Protein AF-A0A1A9N222-F1 (afdb_monomer)

Structure (mmCIF, N/CA/C/O backbone):
data_AF-A0A1A9N222-F1
#
_entry.id   AF-A0A1A9N222-F1
#
loop_
_atom_site.group_PDB
_atom_site.id
_atom_site.type_symbol
_atom_site.label_atom_id
_atom_site.label_alt_id
_atom_site.label_comp_id
_atom_site.label_asym_id
_atom_site.label_entity_id
_atom_site.label_seq_id
_atom_site.pdbx_PDB_ins_code
_atom_site.Cartn_x
_atom_site.Cartn_y
_atom_site.Cartn_z
_atom_site.occupancy
_atom_site.B_iso_or_equiv
_atom_site.auth_seq_id
_atom_site.auth_comp_id
_atom_site.auth_asym_id
_atom_site.auth_atom_id
_atom_site.pdbx_PDB_model_num
ATOM 1 N N . MET A 1 1 ? -54.505 -46.244 -48.625 1.00 42.19 1 MET A N 1
ATOM 2 C CA . MET A 1 1 ? -53.064 -46.200 -48.965 1.00 42.19 1 MET A CA 1
ATOM 3 C C . MET A 1 1 ? -52.912 -44.972 -49.849 1.00 42.19 1 MET A C 1
ATOM 5 O O . MET A 1 1 ? -53.443 -44.993 -50.941 1.00 42.19 1 MET A O 1
ATOM 9 N N . VAL A 1 2 ? -52.472 -43.806 -49.392 1.00 34.91 2 VAL A N 1
ATOM 10 C CA . VAL A 1 2 ? -51.188 -43.464 -48.772 1.00 34.91 2 VAL A CA 1
ATOM 11 C C . VAL A 1 2 ? -51.404 -42.213 -47.904 1.00 34.91 2 VAL A C 1
ATOM 13 O O . VAL A 1 2 ? -52.170 -41.327 -48.270 1.00 34.91 2 VAL A O 1
ATOM 16 N N . VAL A 1 3 ? -50.765 -42.182 -46.737 1.00 40.78 3 VAL A N 1
ATOM 17 C CA . VAL A 1 3 ? -50.722 -41.050 -45.801 1.00 40.78 3 VAL A CA 1
ATOM 18 C C . VAL A 1 3 ? -49.673 -40.053 -46.293 1.00 40.78 3 VAL A C 1
ATOM 20 O O . VAL A 1 3 ? -48.530 -40.455 -46.467 1.00 40.78 3 VAL A O 1
ATOM 23 N N . CYS A 1 4 ? -50.015 -38.771 -46.440 1.00 37.28 4 CYS A N 1
ATOM 24 C CA . CYS A 1 4 ? -49.031 -37.685 -46.509 1.00 37.28 4 CYS A CA 1
ATOM 25 C C . CYS A 1 4 ? -49.559 -36.479 -45.727 1.00 37.28 4 CYS A C 1
ATOM 27 O O . CYS A 1 4 ? -50.411 -35.726 -46.189 1.00 37.28 4 CYS A O 1
ATOM 29 N N . ALA A 1 5 ? -49.063 -36.357 -44.499 1.00 49.19 5 ALA A N 1
ATOM 30 C CA . ALA A 1 5 ? -49.287 -35.237 -43.606 1.00 49.19 5 ALA A CA 1
ATOM 31 C C . ALA A 1 5 ? -48.496 -34.005 -44.070 1.00 49.19 5 ALA A C 1
ATOM 33 O O . ALA A 1 5 ? -47.310 -34.116 -44.368 1.00 49.19 5 ALA A O 1
ATOM 34 N N . ALA A 1 6 ? -49.130 -32.833 -44.055 1.00 47.25 6 ALA A N 1
ATOM 35 C CA . ALA A 1 6 ? -48.440 -31.547 -43.986 1.00 47.25 6 ALA A CA 1
ATOM 36 C C . ALA A 1 6 ? -49.391 -30.488 -43.403 1.00 47.25 6 ALA A C 1
ATOM 38 O O . ALA A 1 6 ? -50.159 -29.851 -44.116 1.00 47.25 6 ALA A O 1
ATOM 39 N N . LEU A 1 7 ? -49.355 -30.328 -42.078 1.00 46.44 7 LEU A N 1
ATOM 40 C CA . LEU A 1 7 ? -49.935 -29.182 -41.381 1.00 46.44 7 LEU A CA 1
ATOM 41 C C . LEU A 1 7 ? -48.941 -28.012 -41.477 1.00 46.44 7 LEU A C 1
ATOM 43 O O . LEU A 1 7 ? -47.979 -27.942 -40.719 1.00 46.44 7 LEU A O 1
ATOM 47 N N . LEU A 1 8 ? -49.173 -27.110 -42.429 1.00 48.47 8 LEU A N 1
ATOM 48 C CA . LEU A 1 8 ? -48.672 -25.730 -42.443 1.00 48.47 8 LEU A CA 1
ATOM 49 C C . LEU A 1 8 ? -49.822 -24.874 -41.883 1.00 48.47 8 LEU A C 1
ATOM 51 O O . LEU A 1 8 ? -50.939 -24.998 -42.365 1.00 48.47 8 LEU A O 1
ATOM 55 N N . GLY A 1 9 ? -49.727 -24.019 -40.873 1.00 50.84 9 GLY A N 1
ATOM 56 C CA . GLY A 1 9 ? -48.608 -23.370 -40.216 1.00 50.84 9 GLY A CA 1
ATOM 57 C C . GLY A 1 9 ? -49.086 -21.948 -39.907 1.00 50.84 9 GLY A C 1
ATOM 58 O O . GLY A 1 9 ? -49.185 -21.151 -40.828 1.00 50.84 9 GLY A O 1
ATOM 59 N N . LEU A 1 10 ? -49.435 -21.644 -38.651 1.00 50.31 10 LEU A N 1
ATOM 60 C CA . LEU A 1 10 ? -49.468 -20.273 -38.120 1.00 50.31 10 LEU A CA 1
ATOM 61 C C . LEU A 1 10 ? -49.569 -20.307 -36.585 1.00 50.31 10 LEU A C 1
ATOM 63 O O . LEU A 1 10 ? -50.630 -20.106 -36.002 1.00 50.31 10 LEU A O 1
ATOM 67 N N . ILE A 1 11 ? -48.454 -20.591 -35.911 1.00 55.34 11 ILE A N 1
ATOM 68 C CA . ILE A 1 11 ? -48.319 -20.259 -34.489 1.00 55.34 11 ILE A CA 1
ATOM 69 C C . ILE A 1 11 ? -47.653 -18.890 -34.459 1.00 55.34 11 ILE A C 1
ATOM 71 O O . ILE A 1 11 ? -46.479 -18.748 -34.793 1.00 55.34 11 ILE A O 1
ATOM 75 N N . VAL A 1 12 ? -48.447 -17.869 -34.142 1.00 55.16 12 VAL A N 1
ATOM 76 C CA . VAL A 1 12 ? -47.981 -16.496 -33.952 1.00 55.16 12 VAL A CA 1
ATOM 77 C C . VAL A 1 12 ? -46.921 -16.507 -32.852 1.00 55.16 12 VAL A C 1
ATOM 79 O O . VAL A 1 12 ? -47.189 -16.897 -31.717 1.00 55.16 12 VAL A O 1
ATOM 82 N N . ALA A 1 13 ? -45.700 -16.121 -33.216 1.00 57.22 13 ALA A N 1
ATOM 83 C CA . ALA A 1 13 ? -44.562 -16.021 -32.321 1.00 57.22 13 ALA A CA 1
ATOM 84 C C . ALA A 1 13 ? -44.818 -14.942 -31.256 1.00 57.22 13 ALA A C 1
ATOM 86 O O . ALA A 1 13 ? -44.584 -13.758 -31.481 1.00 57.22 13 ALA A O 1
ATOM 87 N N . ALA A 1 14 ? -45.280 -15.365 -30.083 1.00 56.62 14 ALA A N 1
ATOM 88 C CA . ALA A 1 14 ? -45.296 -14.566 -28.863 1.00 56.62 14 ALA A CA 1
ATOM 89 C C . ALA A 1 14 ? -44.218 -15.080 -27.895 1.00 56.62 14 ALA A C 1
ATOM 91 O O . ALA A 1 14 ? -44.491 -15.402 -26.746 1.00 56.62 14 ALA A O 1
ATOM 92 N N . CYS A 1 15 ? -42.975 -15.162 -28.370 1.00 50.94 15 CYS A N 1
ATOM 93 C CA . CYS A 1 15 ? -41.801 -15.296 -27.509 1.00 50.94 15 CYS A CA 1
ATOM 94 C C . CYS A 1 15 ? -41.100 -13.940 -27.447 1.00 50.94 15 CYS A C 1
ATOM 96 O O . CYS A 1 15 ? -39.953 -13.785 -27.857 1.00 50.94 15 CYS A O 1
ATOM 98 N N . GLY A 1 16 ? -41.820 -12.925 -26.971 1.00 50.91 16 GLY A N 1
ATOM 99 C CA . GLY A 1 16 ? -41.165 -11.760 -26.404 1.00 50.91 16 GLY A CA 1
ATOM 100 C C . GLY A 1 16 ? -40.510 -12.228 -25.117 1.00 50.91 16 GLY A C 1
ATOM 101 O O . GLY A 1 16 ? -41.185 -12.328 -24.093 1.00 50.91 16 GLY A O 1
ATOM 102 N N . SER A 1 17 ? -39.224 -12.575 -25.175 1.00 58.59 17 SER A N 1
ATOM 103 C CA . SER A 1 17 ? -38.404 -12.718 -23.979 1.00 58.59 17 SER A CA 1
ATOM 104 C C . SER A 1 17 ? -38.526 -11.406 -23.223 1.00 58.59 17 SER A C 1
ATOM 106 O O . SER A 1 17 ? -37.919 -10.402 -23.589 1.00 58.59 17 SER A O 1
ATOM 108 N N . SER A 1 18 ? -39.380 -11.391 -22.204 1.00 58.31 18 SER A N 1
ATOM 109 C CA . SER A 1 18 ? -39.357 -10.339 -21.209 1.00 58.31 18 SER A CA 1
ATOM 110 C C . SER A 1 18 ? -38.013 -10.495 -20.530 1.00 58.31 18 SER A C 1
ATOM 112 O O . SER A 1 18 ? -37.840 -11.338 -19.653 1.00 58.31 18 SER A O 1
ATOM 114 N N . SER A 1 19 ? -37.030 -9.738 -21.010 1.00 62.69 19 SER A N 1
ATOM 115 C CA . SER A 1 19 ? -35.818 -9.467 -20.266 1.00 62.69 19 SER A CA 1
ATOM 116 C C . SER A 1 19 ? -36.277 -8.745 -19.013 1.00 62.69 19 SER A C 1
ATOM 118 O O . SER A 1 19 ? -36.384 -7.519 -18.983 1.00 62.69 19 SER A O 1
ATOM 120 N N . SER A 1 20 ? -36.627 -9.522 -17.992 1.00 58.03 20 SER A N 1
ATOM 121 C CA . SER A 1 20 ? -36.721 -9.048 -16.629 1.00 58.03 20 SER A CA 1
ATOM 122 C C . SER A 1 20 ? -35.339 -8.507 -16.319 1.00 58.03 20 SER A C 1
ATOM 124 O O . SER A 1 20 ? -34.422 -9.259 -15.995 1.00 58.03 20 SER A O 1
ATOM 126 N N . SER A 1 21 ? -35.160 -7.201 -16.520 1.00 59.72 21 SER A N 1
ATOM 127 C CA . SER A 1 21 ? -34.036 -6.473 -15.968 1.00 59.72 21 SER A CA 1
ATOM 128 C C . SER A 1 21 ? -34.098 -6.753 -14.478 1.00 59.72 21 SER A C 1
ATOM 130 O O . SER A 1 21 ? -34.960 -6.232 -13.768 1.00 59.72 21 SER A O 1
ATOM 132 N N . VAL A 1 22 ? -33.233 -7.653 -14.016 1.00 59.56 22 VAL A N 1
ATOM 133 C CA . VAL A 1 22 ? -32.913 -7.743 -12.605 1.00 59.56 22 VAL A CA 1
ATOM 134 C C . VAL A 1 22 ? -32.326 -6.378 -12.294 1.00 59.56 22 VAL A C 1
ATOM 136 O O . VAL A 1 22 ? -31.159 -6.109 -12.575 1.00 59.56 22 VAL A O 1
ATOM 139 N N . LYS A 1 23 ? -33.162 -5.466 -11.789 1.00 53.03 23 LYS A N 1
ATOM 140 C CA . LYS A 1 23 ? -32.663 -4.288 -11.101 1.00 53.03 23 LYS A CA 1
ATOM 141 C C . LYS A 1 23 ? -31.818 -4.854 -9.978 1.00 53.03 23 LYS A C 1
ATOM 143 O O . LYS A 1 23 ? -32.361 -5.407 -9.026 1.00 53.03 23 LYS A O 1
ATOM 148 N N . LEU A 1 24 ? -30.502 -4.761 -10.126 1.00 59.09 24 LEU A N 1
ATOM 149 C CA . LEU A 1 24 ? -29.563 -4.991 -9.045 1.00 59.09 24 LEU A CA 1
ATOM 150 C C . LEU A 1 24 ? -29.869 -3.935 -7.979 1.00 59.09 24 LEU A C 1
ATOM 152 O O . LEU A 1 24 ? -29.281 -2.856 -7.952 1.00 59.09 24 LEU A O 1
ATOM 156 N N . THR A 1 25 ? -30.837 -4.224 -7.114 1.00 58.03 25 THR A N 1
ATOM 157 C CA . THR A 1 25 ? -31.074 -3.504 -5.866 1.00 58.03 25 THR A CA 1
ATOM 158 C C . THR A 1 25 ? -29.939 -3.885 -4.925 1.00 58.03 25 THR A C 1
ATOM 160 O O . THR A 1 25 ? -30.123 -4.675 -4.005 1.00 58.03 25 THR A O 1
ATOM 163 N N . GLY A 1 26 ? -28.718 -3.454 -5.229 1.00 56.62 26 GLY A N 1
ATOM 164 C CA . GLY A 1 26 ? -27.576 -4.010 -4.513 1.00 56.62 26 GLY A CA 1
ATOM 165 C C . GLY A 1 26 ? -26.192 -3.595 -4.964 1.00 56.62 26 GLY A C 1
ATOM 166 O O . GLY A 1 26 ? -25.250 -3.900 -4.243 1.00 56.62 26 GLY A O 1
ATOM 167 N N . GLN A 1 27 ? -26.022 -2.862 -6.067 1.00 57.47 27 GLN A N 1
ATOM 168 C CA . GLN A 1 27 ? -24.748 -2.175 -6.258 1.00 57.47 27 GLN A CA 1
ATOM 169 C C . GLN A 1 27 ? -24.771 -0.928 -5.377 1.00 57.47 27 GLN A C 1
ATOM 171 O O . GLN A 1 27 ? -25.120 0.163 -5.826 1.00 57.47 27 GLN A O 1
ATOM 176 N N . GLN A 1 28 ? -24.478 -1.118 -4.086 1.00 64.75 28 GLN A N 1
ATOM 177 C CA . GLN A 1 28 ? -24.101 -0.018 -3.207 1.00 64.75 28 GLN A CA 1
ATOM 178 C C . GLN A 1 28 ? -23.007 0.743 -3.950 1.00 64.75 28 GLN A C 1
ATOM 180 O O . GLN A 1 28 ? -21.929 0.202 -4.201 1.00 64.75 28 GLN A O 1
ATOM 185 N N . GLN A 1 29 ? -23.322 1.950 -4.413 1.00 80.12 29 GLN A N 1
ATOM 186 C CA . GLN A 1 29 ? -22.348 2.749 -5.132 1.00 80.12 29 GLN A CA 1
ATOM 187 C C . GLN A 1 29 ? -21.319 3.217 -4.113 1.00 80.12 29 GLN A C 1
ATOM 189 O O . GLN A 1 29 ? -21.542 4.190 -3.391 1.00 80.12 29 GLN A O 1
ATOM 194 N N . ILE A 1 30 ? -20.202 2.495 -4.033 1.00 84.94 30 ILE A N 1
ATOM 195 C CA . ILE A 1 30 ? -19.012 2.968 -3.338 1.00 84.94 30 ILE A CA 1
ATOM 196 C C . ILE A 1 30 ? -18.607 4.260 -4.045 1.00 84.94 30 ILE A C 1
ATOM 198 O O . ILE A 1 30 ? -18.198 4.240 -5.203 1.00 84.94 30 ILE A O 1
ATOM 202 N N . ARG A 1 31 ? -18.803 5.399 -3.375 1.00 90.75 31 ARG A N 1
ATOM 203 C CA . ARG A 1 31 ? -18.500 6.719 -3.950 1.00 90.75 31 ARG A CA 1
ATOM 204 C C . ARG A 1 31 ? -17.077 7.167 -3.663 1.00 90.75 31 ARG A C 1
ATOM 206 O O . ARG A 1 31 ? -16.493 7.888 -4.462 1.00 90.75 31 ARG A O 1
ATOM 213 N N . HIS A 1 32 ? -16.544 6.749 -2.520 1.00 93.75 32 HIS A N 1
ATOM 214 C CA . HIS A 1 32 ? -15.226 7.138 -2.049 1.00 93.75 32 HIS A CA 1
ATOM 215 C C . HIS A 1 32 ? -14.523 5.923 -1.465 1.00 93.75 32 HIS A C 1
ATOM 217 O O . HIS A 1 32 ? -15.106 5.181 -0.673 1.00 93.75 32 HIS A O 1
ATOM 223 N N . VAL A 1 33 ? -13.269 5.753 -1.862 1.00 93.19 33 VAL A N 1
ATOM 224 C CA . VAL A 1 33 ? -12.330 4.803 -1.277 1.00 93.19 33 VAL A CA 1
ATOM 225 C C . VAL A 1 33 ? -11.148 5.622 -0.790 1.00 93.19 33 VAL A C 1
ATOM 227 O O . VAL A 1 33 ? -10.639 6.467 -1.525 1.00 93.19 33 VAL A O 1
ATOM 230 N N . PHE A 1 34 ? -10.735 5.381 0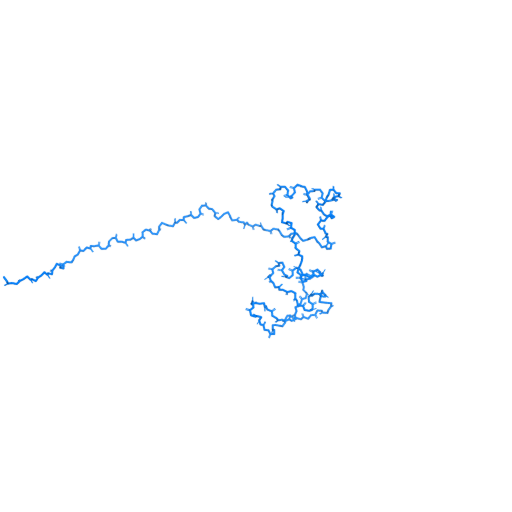.448 1.00 94.81 34 PHE A N 1
ATOM 231 C CA . PHE A 1 34 ? -9.521 5.951 1.012 1.00 94.81 34 PHE A CA 1
ATOM 232 C C . PHE A 1 34 ? -8.519 4.819 1.192 1.00 94.81 34 PHE A C 1
ATOM 234 O O . PHE A 1 34 ? -8.843 3.802 1.804 1.00 94.81 34 PHE A O 1
ATOM 241 N N . VAL A 1 35 ? -7.315 5.004 0.660 1.00 94.56 35 VAL A N 1
ATOM 242 C CA . VAL A 1 35 ? -6.172 4.124 0.901 1.00 94.56 35 VAL A CA 1
ATOM 243 C C . VAL A 1 35 ? -5.205 4.911 1.770 1.00 94.56 35 VAL A C 1
ATOM 245 O O . VAL A 1 35 ? -4.762 5.988 1.378 1.00 94.56 35 VAL A O 1
ATOM 248 N N . ILE A 1 36 ? -4.949 4.415 2.978 1.00 94.44 36 ILE A N 1
ATOM 249 C CA . ILE A 1 36 ? -4.052 5.050 3.945 1.00 94.44 36 ILE A CA 1
ATOM 250 C C . ILE A 1 36 ? -2.859 4.123 4.121 1.00 94.44 36 ILE A C 1
ATOM 252 O O . ILE A 1 36 ? -3.000 3.036 4.681 1.00 94.44 36 ILE A O 1
ATOM 256 N N . THR A 1 37 ? -1.698 4.565 3.655 1.00 95.12 37 THR A N 1
ATOM 257 C CA . THR A 1 37 ? -0.446 3.824 3.791 1.00 95.12 37 THR A CA 1
ATOM 258 C C . THR A 1 37 ? 0.370 4.412 4.929 1.00 95.12 37 THR A C 1
ATOM 260 O O . THR A 1 37 ? 0.544 5.626 5.008 1.00 95.12 37 THR A O 1
ATOM 263 N N . LEU A 1 38 ? 0.852 3.554 5.824 1.00 94.94 38 LEU A N 1
ATOM 264 C CA . LEU A 1 38 ? 1.735 3.957 6.913 1.00 94.94 38 LEU A CA 1
ATOM 265 C C . LEU A 1 38 ? 3.173 3.680 6.487 1.00 94.94 38 LEU A C 1
ATOM 267 O O . LEU A 1 38 ? 3.606 2.530 6.453 1.00 94.94 38 LEU A O 1
ATOM 271 N N . GLU A 1 39 ? 3.893 4.732 6.124 1.00 94.00 39 GLU A N 1
ATOM 272 C CA . GLU A 1 39 ? 5.285 4.622 5.706 1.00 94.00 39 GLU A CA 1
ATOM 273 C C . GLU A 1 39 ? 6.200 4.256 6.886 1.00 94.00 39 GLU A C 1
ATOM 275 O O . GLU A 1 39 ? 6.061 4.786 7.987 1.00 94.00 39 GLU A O 1
ATOM 280 N N . ASN A 1 40 ? 7.134 3.331 6.633 1.00 94.00 40 ASN A N 1
ATOM 281 C CA . ASN A 1 40 ? 8.147 2.843 7.580 1.00 94.00 40 ASN A CA 1
ATOM 282 C C . ASN A 1 40 ? 7.603 2.320 8.918 1.00 94.00 40 ASN A C 1
ATOM 284 O O . ASN A 1 40 ? 8.279 2.373 9.947 1.00 94.00 40 ASN A O 1
ATOM 288 N N . GLU A 1 41 ? 6.399 1.768 8.900 1.00 94.69 41 GLU A N 1
ATOM 289 C CA . GLU A 1 41 ? 5.701 1.350 10.103 1.00 94.69 41 GLU A CA 1
ATOM 290 C C . GLU A 1 41 ? 5.479 -0.169 10.115 1.00 94.69 41 GLU A C 1
ATOM 292 O O . GLU A 1 41 ? 5.272 -0.794 9.075 1.00 94.69 41 GLU A O 1
ATOM 297 N N . ASN A 1 42 ? 5.530 -0.792 11.298 1.00 93.50 42 ASN A N 1
ATOM 298 C CA . ASN A 1 42 ? 5.358 -2.241 11.432 1.00 93.50 42 ASN A CA 1
ATOM 299 C C . ASN A 1 42 ? 4.088 -2.597 12.213 1.00 93.50 42 ASN A C 1
ATOM 301 O O . ASN A 1 42 ? 3.611 -1.841 13.062 1.00 93.50 42 ASN A O 1
ATOM 305 N N . TYR A 1 43 ? 3.571 -3.803 11.961 1.00 95.31 43 TYR A N 1
ATOM 306 C CA . TYR A 1 43 ? 2.327 -4.281 12.564 1.00 95.31 43 TYR A CA 1
ATOM 307 C C . TYR A 1 43 ? 2.341 -4.208 14.096 1.00 95.31 43 TY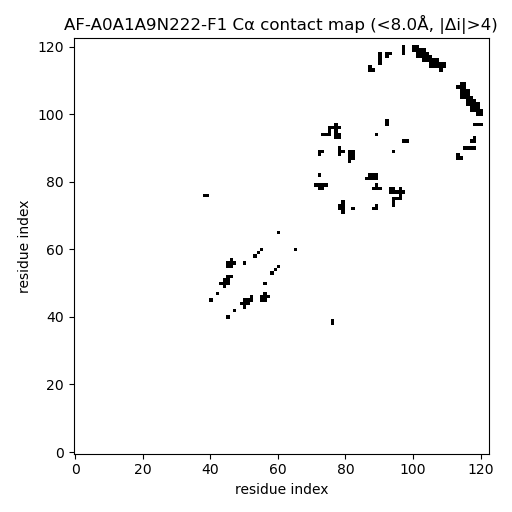R A C 1
ATOM 309 O O . TYR A 1 43 ? 1.384 -3.725 14.692 1.00 95.31 43 TYR A O 1
ATOM 317 N N . THR A 1 44 ? 3.410 -4.666 14.753 1.00 95.25 44 THR A N 1
ATOM 318 C CA . THR A 1 44 ? 3.462 -4.738 16.222 1.00 95.25 44 THR A CA 1
ATOM 319 C C . THR A 1 44 ? 3.495 -3.352 16.861 1.00 95.25 44 THR A C 1
ATOM 321 O O . THR A 1 44 ? 2.856 -3.146 17.892 1.00 95.25 44 THR A O 1
ATOM 324 N N . THR A 1 45 ? 4.191 -2.390 16.253 1.00 96.56 45 THR A N 1
ATOM 325 C CA . THR A 1 45 ? 4.211 -1.003 16.734 1.00 96.56 45 THR A CA 1
ATOM 326 C C . THR A 1 45 ? 2.851 -0.327 16.538 1.00 96.56 45 THR A C 1
ATOM 328 O O . THR A 1 45 ? 2.354 0.311 17.471 1.00 96.56 45 THR A O 1
ATOM 331 N N . THR A 1 46 ? 2.201 -0.511 15.383 1.00 96.75 46 THR A N 1
ATOM 332 C CA . THR A 1 46 ? 0.923 0.162 15.098 1.00 96.75 46 THR A CA 1
ATOM 333 C C . THR A 1 46 ? -0.289 -0.518 15.700 1.00 96.75 46 THR A C 1
ATOM 335 O O . THR A 1 46 ? -1.148 0.179 16.223 1.00 96.75 46 THR A O 1
ATOM 338 N N . PHE A 1 47 ? -0.393 -1.841 15.644 1.00 96.25 47 PHE A N 1
ATOM 339 C CA . PHE A 1 47 ? -1.584 -2.600 16.048 1.00 96.25 47 PHE A CA 1
ATOM 340 C C . PHE A 1 47 ? -1.378 -3.426 17.328 1.00 96.25 47 PHE A C 1
ATOM 342 O O . PHE A 1 47 ? -2.297 -4.107 17.776 1.00 96.25 47 PHE A O 1
ATOM 349 N N . GLY A 1 48 ? -0.191 -3.373 17.941 1.00 94.50 48 GLY A N 1
ATOM 350 C CA . GLY A 1 48 ? 0.079 -4.029 19.220 1.00 94.50 48 GLY A CA 1
ATOM 351 C C . GLY A 1 48 ? -0.531 -3.309 20.428 1.00 94.50 48 GLY A C 1
ATOM 352 O O . GLY A 1 48 ? -1.032 -2.188 20.342 1.00 94.50 48 GLY A O 1
ATOM 353 N N . ALA A 1 49 ? -0.430 -3.946 21.599 1.00 94.31 49 ALA A N 1
ATOM 354 C CA . ALA A 1 49 ? -1.039 -3.466 22.846 1.00 94.31 49 ALA A CA 1
ATOM 355 C C . ALA A 1 49 ? -0.581 -2.057 23.279 1.00 94.31 49 ALA A C 1
ATOM 357 O O . ALA A 1 49 ? -1.339 -1.338 23.921 1.00 94.31 49 ALA A O 1
ATOM 358 N N . ASN A 1 50 ? 0.638 -1.654 22.901 1.00 95.50 50 ASN A N 1
ATOM 359 C CA . ASN A 1 50 ? 1.234 -0.358 23.247 1.00 95.50 50 ASN A CA 1
ATOM 360 C C . ASN A 1 50 ? 1.152 0.668 22.100 1.00 95.50 50 ASN A C 1
ATOM 362 O O . ASN A 1 50 ? 1.954 1.604 22.052 1.00 95.50 50 ASN A O 1
ATOM 366 N N . SER A 1 51 ? 0.226 0.477 21.156 1.00 97.44 51 SER A N 1
ATOM 367 C CA . SER A 1 51 ? 0.032 1.379 20.019 1.00 97.44 51 SER A CA 1
ATOM 368 C C . SER A 1 51 ? -0.173 2.828 20.463 1.00 97.44 51 SER A C 1
ATOM 370 O O . SER A 1 51 ? -1.021 3.131 21.304 1.00 97.44 51 SER A O 1
ATOM 372 N N . LYS A 1 52 ? 0.561 3.748 19.828 1.00 96.81 52 LYS A N 1
ATOM 373 C CA . LYS A 1 52 ? 0.355 5.199 19.979 1.00 96.81 52 LYS A CA 1
ATOM 374 C C . LYS A 1 52 ? -0.790 5.734 19.108 1.00 96.81 52 LYS A C 1
ATOM 376 O O . LYS A 1 52 ? -1.117 6.913 19.203 1.00 96.81 52 LYS A O 1
ATOM 381 N N . ALA A 1 53 ? -1.402 4.884 18.282 1.00 96.56 53 ALA A N 1
ATOM 382 C CA . ALA A 1 53 ? -2.488 5.225 17.368 1.00 96.56 53 ALA A CA 1
ATOM 383 C C . ALA A 1 53 ? -3.776 4.460 17.743 1.00 96.56 53 ALA A C 1
ATOM 385 O O . ALA A 1 53 ? -4.237 3.623 16.967 1.00 96.56 53 ALA A O 1
ATOM 386 N N . PRO A 1 54 ? -4.385 4.724 18.919 1.00 96.31 54 PRO A N 1
ATOM 387 C CA . PRO A 1 54 ? -5.500 3.927 19.444 1.00 96.31 54 PRO A CA 1
ATOM 388 C C . PRO A 1 54 ? -6.731 3.932 18.532 1.00 96.31 54 PRO A C 1
ATOM 390 O O . PRO A 1 54 ? -7.434 2.930 18.427 1.00 96.31 54 PRO A O 1
ATOM 393 N N . TYR A 1 55 ? -6.980 5.037 17.821 1.00 96.19 55 TYR A N 1
ATOM 394 C CA . TYR A 1 55 ? -8.066 5.086 16.845 1.00 96.19 55 TYR A CA 1
ATOM 395 C C . TYR A 1 55 ? -7.846 4.084 15.707 1.00 96.19 55 TYR A C 1
ATOM 397 O O . TYR A 1 55 ? -8.763 3.356 15.350 1.00 96.19 55 TYR A O 1
ATOM 405 N N . LEU A 1 56 ? -6.630 4.011 15.163 1.00 95.62 56 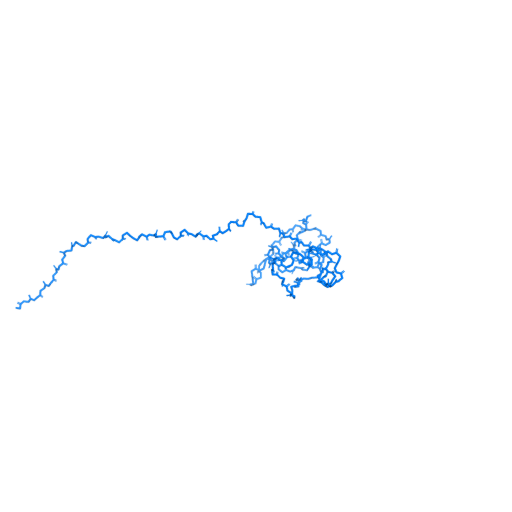LEU A N 1
ATOM 406 C CA . LEU A 1 56 ? -6.304 3.093 14.077 1.00 95.62 56 LEU A CA 1
ATOM 407 C C . LEU A 1 56 ? -6.301 1.638 14.563 1.00 95.62 56 LEU A C 1
ATOM 409 O O . LEU A 1 56 ? -6.923 0.778 13.942 1.00 95.62 56 LEU A O 1
ATOM 413 N N . SER A 1 57 ? -5.647 1.380 15.697 1.00 96.38 57 SER A N 1
ATOM 414 C CA . SER A 1 57 ? -5.405 0.024 16.195 1.00 96.38 57 SER A CA 1
ATOM 415 C C . SER A 1 57 ? -6.598 -0.647 16.857 1.00 96.38 57 SER A C 1
ATOM 417 O O . SER A 1 57 ? -6.673 -1.873 16.861 1.00 96.38 57 SER A O 1
ATOM 419 N N . GLN A 1 58 ? -7.533 0.131 17.403 1.00 95.25 58 GLN A N 1
ATOM 420 C CA . GLN A 1 58 ? -8.684 -0.399 18.134 1.00 95.25 58 GLN A CA 1
ATOM 421 C C . GLN A 1 58 ? -9.990 -0.016 17.437 1.00 95.25 58 GLN A C 1
ATOM 423 O O . GLN A 1 58 ? -10.756 -0.880 17.003 1.00 95.25 58 GLN A O 1
ATOM 428 N N . THR A 1 59 ? -10.245 1.285 17.287 1.00 96.44 59 THR A N 1
ATOM 429 C CA . THR A 1 59 ? -11.539 1.785 16.804 1.00 96.44 59 THR A CA 1
ATOM 430 C C . THR A 1 59 ? -11.785 1.458 15.337 1.00 96.44 59 THR A C 1
ATOM 432 O O . THR A 1 59 ? -12.872 1.001 14.998 1.00 96.44 59 THR A O 1
ATOM 435 N N . LEU A 1 60 ? -10.809 1.691 14.460 1.00 95.31 60 LEU A N 1
ATOM 436 C CA . LEU A 1 60 ? -10.965 1.456 13.027 1.00 95.31 60 LEU A CA 1
ATOM 437 C C . LEU A 1 60 ? -10.869 -0.037 12.698 1.00 95.31 60 LEU A C 1
ATOM 439 O O . LEU A 1 60 ? -11.709 -0.553 11.968 1.00 95.31 60 LEU A O 1
ATOM 443 N N . ALA A 1 61 ? -9.902 -0.745 13.291 1.00 94.94 61 ALA A N 1
ATOM 444 C CA . ALA A 1 61 ? -9.735 -2.184 13.091 1.00 94.94 61 ALA A CA 1
ATOM 445 C C . ALA A 1 61 ? -10.987 -2.992 13.487 1.00 94.94 61 ALA A C 1
ATOM 447 O O . ALA A 1 61 ? -11.358 -3.925 12.780 1.00 94.94 61 ALA A O 1
ATOM 448 N N . SER A 1 62 ? -11.682 -2.610 14.568 1.00 95.94 62 SER A N 1
ATOM 449 C CA . SER A 1 62 ? -12.922 -3.281 15.003 1.00 95.94 62 SER A CA 1
ATOM 450 C C . SER A 1 62 ? -14.141 -3.017 14.109 1.00 95.94 62 SER A C 1
ATOM 452 O O . SER A 1 62 ? -15.132 -3.738 14.210 1.00 95.94 62 SER A O 1
ATOM 454 N N . GLN A 1 63 ? -14.084 -2.017 13.223 1.00 97.25 63 GLN A N 1
ATOM 455 C CA . GLN A 1 63 ? -15.161 -1.700 12.275 1.00 97.25 63 GLN A CA 1
ATOM 456 C C . GLN A 1 63 ? -15.053 -2.472 10.954 1.00 97.25 63 GLN A C 1
ATOM 458 O O . GLN A 1 63 ? -15.938 -2.357 10.106 1.00 97.25 63 GLN A O 1
ATOM 463 N N . GLY A 1 64 ? -13.984 -3.243 10.757 1.00 94.00 64 GLY A N 1
ATOM 464 C CA . GLY A 1 64 ? -13.726 -3.950 9.510 1.00 94.00 64 GLY A CA 1
ATOM 465 C C . GLY A 1 64 ? -13.044 -5.295 9.719 1.00 94.00 64 GLY A C 1
ATOM 466 O O . GLY A 1 64 ? -13.119 -5.904 10.783 1.00 94.00 64 GLY A O 1
ATOM 467 N N . ALA A 1 65 ? -12.387 -5.767 8.663 1.00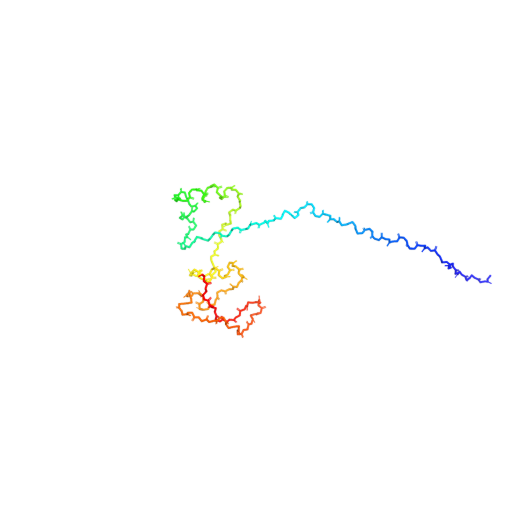 94.31 65 ALA A N 1
ATOM 468 C CA . ALA A 1 65 ? -11.571 -6.969 8.707 1.00 94.31 65 ALA A CA 1
ATOM 469 C C . ALA A 1 65 ? -10.091 -6.582 8.766 1.00 94.31 65 ALA A C 1
ATOM 471 O O . ALA A 1 65 ? -9.602 -5.863 7.896 1.00 94.31 65 ALA A O 1
ATOM 472 N N . MET A 1 66 ? -9.378 -7.091 9.771 1.00 93.62 66 MET A N 1
ATOM 473 C CA . MET A 1 66 ? -7.925 -6.967 9.850 1.00 93.62 66 MET A CA 1
ATOM 474 C C . MET A 1 66 ? -7.269 -8.171 9.175 1.00 93.62 66 MET A C 1
ATOM 476 O O . MET A 1 66 ? -7.376 -9.296 9.668 1.00 93.62 66 MET A O 1
ATOM 480 N N . VAL A 1 67 ? -6.573 -7.938 8.063 1.00 94.06 67 VAL A N 1
ATOM 481 C CA . VAL A 1 67 ? -5.817 -8.981 7.359 1.00 94.06 67 VAL A CA 1
ATOM 482 C C . VAL A 1 67 ? -4.424 -9.072 7.971 1.00 94.06 67 VAL A C 1
ATOM 484 O O . VAL A 1 67 ? -3.571 -8.214 7.761 1.00 94.06 67 VAL A O 1
ATOM 487 N N . GLN A 1 68 ? -4.208 -10.108 8.776 1.00 93.00 68 GLN A N 1
ATOM 488 C CA . GLN A 1 68 ? -2.895 -10.406 9.342 1.00 93.00 68 GLN A CA 1
ATOM 489 C C . GLN A 1 68 ? -2.021 -11.114 8.306 1.00 93.00 68 GLN A C 1
ATOM 491 O O . GLN A 1 68 ? -2.534 -11.704 7.359 1.00 93.00 68 GLN A O 1
ATOM 496 N N . GLN A 1 69 ? -0.699 -11.068 8.503 1.00 94.25 69 GLN A N 1
ATOM 497 C CA . GLN A 1 69 ? 0.273 -11.669 7.578 1.00 94.25 69 GLN A CA 1
ATOM 498 C C . GLN A 1 69 ? 0.183 -11.086 6.152 1.00 94.25 69 GLN A C 1
ATOM 500 O O . GLN A 1 69 ? 0.458 -11.770 5.170 1.00 94.25 69 GLN A O 1
ATOM 505 N N . TYR A 1 70 ? -0.209 -9.813 6.048 1.00 93.31 70 TYR A N 1
ATOM 506 C CA . TYR A 1 70 ? -0.124 -9.025 4.825 1.00 93.31 70 TYR A CA 1
ATOM 507 C C . TYR A 1 70 ? 1.256 -8.362 4.768 1.00 93.31 70 TYR A C 1
ATOM 509 O O . TYR A 1 70 ? 1.582 -7.538 5.625 1.00 93.31 70 TYR A O 1
ATOM 517 N N . TYR A 1 71 ? 2.077 -8.767 3.803 1.00 94.75 71 TYR A N 1
ATOM 518 C CA . TYR A 1 71 ? 3.467 -8.334 3.677 1.00 94.75 71 TYR A CA 1
ATOM 519 C C . TYR A 1 71 ? 3.652 -7.437 2.458 1.00 94.75 71 TYR A C 1
ATOM 521 O O . TYR A 1 71 ? 2.922 -7.554 1.475 1.00 94.75 71 TYR A O 1
ATOM 529 N N . GLY A 1 72 ? 4.663 -6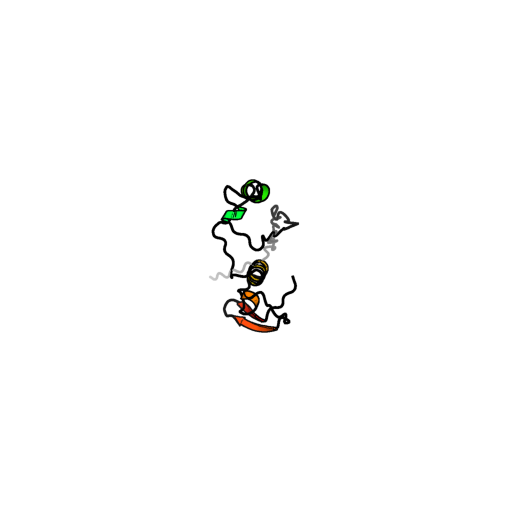.573 2.531 1.00 93.62 72 GLY A N 1
ATOM 530 C CA . GLY A 1 72 ? 5.186 -5.895 1.355 1.00 93.62 72 GLY A CA 1
ATOM 531 C C . GLY A 1 72 ? 5.783 -6.879 0.345 1.00 93.62 72 GLY A C 1
ATOM 532 O O . GLY A 1 72 ? 6.142 -8.009 0.686 1.00 93.62 72 GLY A O 1
ATOM 533 N N . THR A 1 73 ? 5.878 -6.435 -0.900 1.00 94.56 73 THR A N 1
ATOM 534 C CA . THR A 1 73 ? 6.503 -7.142 -2.023 1.00 94.56 73 THR A CA 1
ATOM 535 C C . THR A 1 73 ? 8.016 -6.950 -2.089 1.00 94.56 73 THR A C 1
ATOM 537 O O . THR A 1 73 ? 8.684 -7.746 -2.746 1.00 94.56 73 THR A O 1
ATOM 540 N N . GLY A 1 74 ? 8.549 -5.952 -1.388 1.00 93.44 74 GLY A N 1
ATOM 541 C CA . GLY A 1 74 ? 9.980 -5.683 -1.271 1.00 93.44 74 GLY A CA 1
ATOM 542 C C . GLY A 1 74 ? 10.303 -4.842 -0.040 1.00 93.44 74 GLY A C 1
ATOM 543 O O . GLY A 1 74 ? 9.468 -4.679 0.861 1.00 93.44 74 GLY A O 1
ATOM 544 N N . HIS A 1 75 ? 11.558 -4.399 0.059 1.00 92.50 75 HIS A N 1
ATOM 545 C CA . HIS A 1 75 ? 12.077 -3.810 1.298 1.00 92.50 75 HIS A CA 1
ATOM 546 C C . HIS A 1 75 ? 11.800 -2.310 1.431 1.00 92.50 75 HIS A C 1
ATOM 548 O O . HIS A 1 75 ? 11.607 -1.827 2.550 1.00 92.50 75 HIS A O 1
ATOM 554 N N . VAL A 1 76 ? 11.812 -1.585 0.316 1.00 93.44 76 VAL A N 1
ATOM 555 C CA . VAL A 1 76 ? 11.761 -0.120 0.284 1.00 93.44 76 VAL A CA 1
ATOM 556 C C . VAL A 1 76 ? 10.333 0.390 0.064 1.00 93.44 76 VAL A C 1
ATOM 558 O O . VAL A 1 76 ? 9.387 -0.389 -0.013 1.00 93.44 76 VAL A O 1
ATOM 561 N N . SER A 1 77 ? 10.116 1.704 0.079 1.00 94.00 77 SER A N 1
ATOM 562 C CA . SER A 1 77 ? 8.753 2.250 0.023 1.00 94.00 77 SER A CA 1
ATOM 563 C C . SER A 1 77 ? 8.162 2.160 -1.392 1.00 94.00 77 SER A C 1
ATOM 565 O O . SER A 1 77 ? 6.991 1.806 -1.562 1.00 94.00 77 SER A O 1
ATOM 567 N N . LEU A 1 78 ? 8.959 2.469 -2.420 1.00 91.81 78 LEU A N 1
ATOM 568 C CA . LEU A 1 78 ? 8.469 2.682 -3.782 1.00 91.81 78 LEU A CA 1
ATOM 569 C C . LEU A 1 78 ? 7.858 1.431 -4.425 1.00 91.81 78 LEU A C 1
ATOM 571 O O . LEU A 1 78 ? 6.762 1.498 -4.989 1.00 91.81 78 LEU A O 1
ATOM 575 N N . ASP A 1 79 ? 8.554 0.298 -4.367 1.00 92.06 79 ASP A N 1
ATOM 576 C CA . ASP A 1 79 ? 8.103 -0.947 -4.990 1.00 92.06 79 ASP A CA 1
ATOM 577 C C . ASP A 1 79 ? 6.804 -1.461 -4.348 1.00 92.06 79 ASP A C 1
ATOM 579 O O . ASP A 1 79 ? 5.902 -1.936 -5.046 1.00 92.06 79 ASP A O 1
ATOM 583 N N . ASN A 1 80 ? 6.663 -1.272 -3.034 1.00 94.69 80 ASN A N 1
ATOM 584 C CA . ASN A 1 80 ? 5.457 -1.606 -2.288 1.00 94.69 80 ASN A CA 1
ATOM 585 C 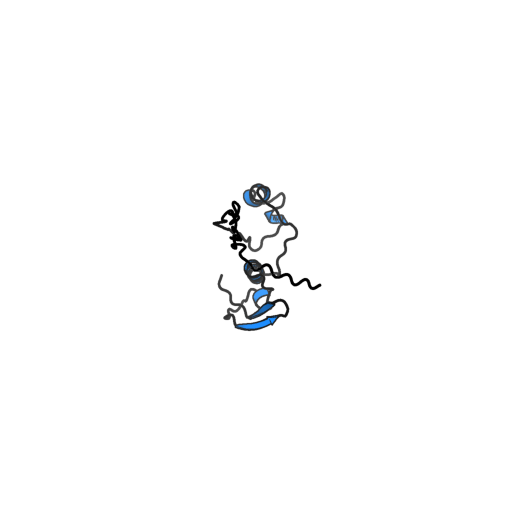C . ASN A 1 80 ? 4.257 -0.758 -2.737 1.00 94.69 80 ASN A C 1
ATOM 587 O O . ASN A 1 80 ? 3.155 -1.286 -2.912 1.00 94.69 80 ASN A O 1
ATOM 591 N N . TYR A 1 81 ? 4.449 0.543 -2.976 1.00 94.25 81 TYR A N 1
ATOM 592 C CA . TYR A 1 81 ? 3.373 1.417 -3.459 1.00 94.25 81 TYR A CA 1
ATOM 593 C C . TYR A 1 81 ? 2.952 1.081 -4.891 1.00 94.25 81 TYR A C 1
ATOM 595 O O . TYR A 1 81 ? 1.753 1.021 -5.185 1.00 94.25 81 TYR A O 1
ATOM 603 N N . ILE A 1 82 ? 3.920 0.810 -5.770 1.00 92.38 82 ILE A N 1
ATOM 604 C CA . ILE A 1 82 ? 3.652 0.387 -7.150 1.00 92.38 82 ILE A CA 1
ATOM 605 C C . ILE A 1 82 ? 2.875 -0.931 -7.149 1.00 92.38 82 ILE A C 1
ATOM 607 O O . ILE A 1 82 ? 1.830 -1.023 -7.803 1.00 92.38 82 ILE A O 1
ATOM 611 N N . SER A 1 83 ? 3.325 -1.912 -6.367 1.00 94.38 83 SER A N 1
ATOM 612 C CA . SER A 1 83 ? 2.665 -3.214 -6.243 1.00 94.38 83 SER A CA 1
ATOM 613 C C . SER A 1 83 ? 1.242 -3.085 -5.706 1.00 94.38 83 SER A C 1
ATOM 615 O O . SER A 1 83 ? 0.321 -3.690 -6.254 1.00 94.38 83 SER A O 1
ATOM 617 N N . MET A 1 84 ? 1.030 -2.243 -4.691 1.00 94.94 84 MET A N 1
ATOM 618 C CA . MET A 1 84 ? -0.287 -2.015 -4.089 1.00 94.94 84 MET A CA 1
ATOM 619 C C . MET A 1 84 ? -1.304 -1.430 -5.079 1.00 94.94 84 MET A C 1
ATOM 621 O O . MET A 1 84 ? -2.465 -1.836 -5.071 1.00 94.94 84 MET A O 1
ATOM 625 N N . ILE A 1 85 ? -0.897 -0.467 -5.911 1.00 93.50 85 ILE A N 1
ATOM 626 C CA . ILE A 1 85 ? -1.824 0.239 -6.808 1.00 93.50 85 ILE A CA 1
ATOM 627 C C . ILE A 1 85 ? -2.014 -0.486 -8.142 1.00 93.50 85 ILE A C 1
ATOM 629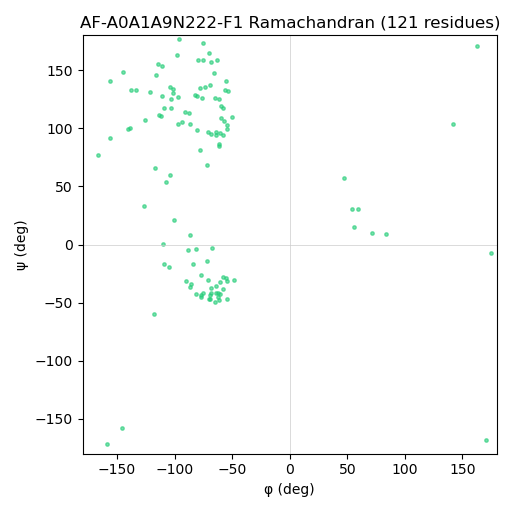 O O . ILE A 1 85 ? -3.114 -0.471 -8.694 1.00 93.50 85 ILE A O 1
ATOM 633 N N . SER A 1 86 ? -0.959 -1.105 -8.674 1.00 92.69 86 SER A N 1
ATOM 634 C CA . SER A 1 86 ? -0.971 -1.657 -10.035 1.00 92.69 86 SER A CA 1
ATOM 635 C C . SER A 1 86 ? -0.972 -3.184 -10.101 1.00 92.69 86 SER A C 1
ATOM 637 O O . SER A 1 86 ? -1.276 -3.738 -11.155 1.00 92.69 86 SER A O 1
ATOM 639 N N . GLY A 1 87 ? -0.626 -3.873 -9.008 1.00 93.25 87 GLY A N 1
ATOM 640 C CA . GLY A 1 87 ? -0.349 -5.312 -9.026 1.00 93.25 87 GLY A CA 1
ATOM 641 C C . GLY A 1 87 ? 0.964 -5.679 -9.729 1.00 93.25 87 GLY A C 1
ATOM 642 O O . GLY A 1 87 ? 1.207 -6.860 -9.990 1.00 93.25 87 GLY A O 1
ATOM 643 N N . GLN A 1 88 ? 1.796 -4.685 -10.059 1.00 92.88 88 GLN A N 1
ATOM 644 C CA . GLN A 1 88 ? 3.093 -4.913 -10.679 1.00 92.88 88 GLN A CA 1
ATOM 645 C C . GLN A 1 88 ? 4.130 -5.361 -9.655 1.00 92.88 88 GLN A C 1
ATOM 647 O O . GLN A 1 88 ? 4.242 -4.746 -8.606 1.00 92.88 88 GLN A O 1
ATOM 652 N N . ALA A 1 89 ? 4.912 -6.387 -9.975 1.00 91.88 89 ALA A N 1
ATOM 653 C CA . ALA A 1 89 ? 6.027 -6.820 -9.143 1.00 91.88 89 ALA A CA 1
ATOM 654 C C . ALA A 1 89 ? 7.172 -5.781 -9.141 1.00 91.88 89 ALA A C 1
ATOM 656 O O . ALA A 1 89 ? 7.310 -5.026 -10.112 1.00 91.88 89 ALA A O 1
ATOM 657 N N . PRO A 1 90 ? 8.032 -5.777 -8.103 1.00 90.62 90 PRO A N 1
ATOM 658 C CA . PRO A 1 90 ? 9.219 -4.928 -8.064 1.00 90.62 90 PRO A CA 1
ATOM 659 C C . PRO A 1 90 ? 10.136 -5.131 -9.278 1.00 90.62 90 PRO A C 1
ATOM 661 O O . PRO A 1 90 ? 10.375 -6.261 -9.716 1.00 90.62 90 PRO A O 1
ATOM 664 N N . THR A 1 91 ? 10.700 -4.038 -9.792 1.00 87.50 91 THR A N 1
ATOM 665 C CA . THR A 1 91 ? 11.852 -4.059 -10.706 1.00 87.50 91 THR A CA 1
ATOM 666 C C . THR A 1 91 ? 13.147 -3.804 -9.923 1.00 87.50 91 THR A C 1
ATOM 668 O O . THR A 1 91 ? 13.088 -3.289 -8.803 1.00 87.50 91 THR A O 1
ATOM 671 N N . PRO A 1 92 ? 14.332 -4.115 -10.487 1.00 87.25 92 PRO A N 1
ATOM 672 C CA . PRO A 1 92 ? 15.610 -3.818 -9.834 1.00 87.25 92 PRO A CA 1
ATOM 673 C C . PRO A 1 92 ? 15.782 -2.345 -9.441 1.00 87.25 92 PRO A C 1
ATOM 675 O O . PRO A 1 92 ? 16.451 -2.038 -8.460 1.00 87.25 92 PRO A O 1
ATOM 678 N N . GLU A 1 93 ? 15.193 -1.426 -10.204 1.00 87.12 93 GLU A N 1
ATOM 679 C CA . GLU A 1 93 ? 15.247 0.004 -9.918 1.00 87.12 93 GLU A CA 1
ATOM 680 C C . GLU A 1 93 ? 14.294 0.391 -8.787 1.00 87.12 93 GLU A C 1
ATOM 682 O O . GLU A 1 93 ? 14.686 1.138 -7.889 1.00 87.12 93 GLU A O 1
ATOM 687 N N . THR A 1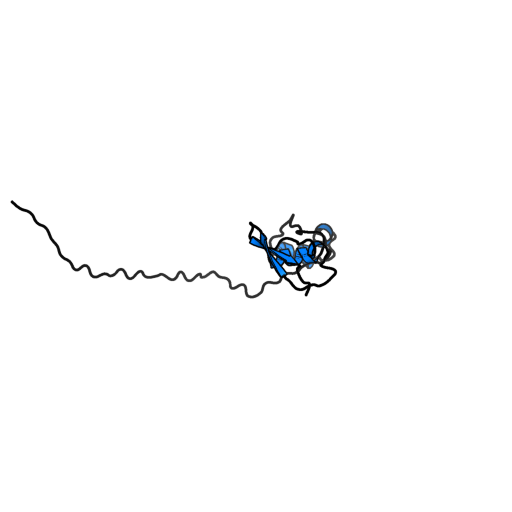 94 ? 13.055 -0.115 -8.804 1.00 87.56 94 THR A N 1
ATOM 688 C CA . THR A 1 94 ? 12.056 0.242 -7.787 1.00 87.56 94 THR A CA 1
ATOM 689 C C . THR A 1 94 ? 12.361 -0.367 -6.426 1.00 87.56 94 THR A C 1
ATOM 691 O O . THR A 1 94 ? 12.066 0.270 -5.423 1.00 87.56 94 THR A O 1
ATOM 694 N N . ASP A 1 95 ? 12.995 -1.547 -6.382 1.00 89.88 95 ASP A N 1
ATOM 695 C CA . ASP A 1 95 ? 13.452 -2.202 -5.138 1.00 89.88 95 ASP A CA 1
ATOM 696 C C . ASP A 1 95 ? 14.601 -1.437 -4.442 1.00 89.88 95 ASP A C 1
ATOM 698 O O . ASP A 1 95 ? 15.035 -1.781 -3.346 1.00 89.88 95 ASP A O 1
ATOM 702 N N . ASN A 1 96 ? 15.080 -0.353 -5.057 1.00 89.12 96 ASN A N 1
ATOM 703 C CA . ASN A 1 96 ? 16.028 0.587 -4.467 1.00 89.12 96 ASN A CA 1
ATOM 704 C C . ASN A 1 96 ? 15.514 2.039 -4.536 1.00 89.12 96 ASN A C 1
ATOM 706 O O . ASN A 1 96 ? 16.294 2.965 -4.754 1.00 89.12 96 ASN A O 1
ATOM 710 N N . ASP A 1 97 ? 14.194 2.236 -4.439 1.00 87.88 97 ASP A N 1
ATOM 711 C CA . ASP A 1 97 ? 13.503 3.536 -4.477 1.00 87.88 97 ASP A CA 1
ATOM 712 C C . ASP A 1 97 ? 13.787 4.388 -5.727 1.00 87.88 97 ASP A C 1
ATOM 714 O O . ASP A 1 97 ? 13.469 5.576 -5.764 1.00 87.88 97 ASP A O 1
ATOM 718 N N . CYS A 1 98 ? 14.356 3.790 -6.781 1.00 86.25 98 CYS A N 1
ATOM 719 C CA . CYS A 1 98 ? 14.712 4.470 -8.022 1.00 86.25 98 CYS A CA 1
ATOM 720 C C . CYS A 1 98 ? 15.471 5.791 -7.762 1.00 86.25 98 CYS A C 1
ATOM 722 O O . CYS A 1 98 ? 15.070 6.871 -8.197 1.00 86.25 98 CYS A O 1
ATOM 724 N N . ILE A 1 99 ? 16.602 5.702 -7.044 1.00 85.81 99 ILE A N 1
ATOM 725 C CA . ILE A 1 99 ? 17.424 6.858 -6.616 1.00 85.81 99 ILE A CA 1
ATOM 726 C C . ILE A 1 99 ? 17.736 7.850 -7.754 1.00 85.81 99 ILE A C 1
ATOM 728 O O . 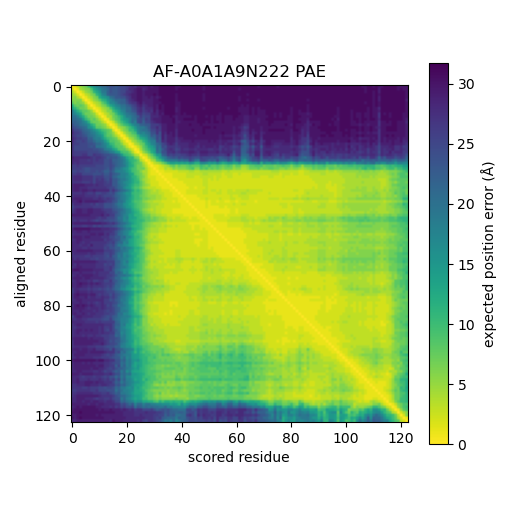ILE A 1 99 ? 17.932 9.041 -7.522 1.00 85.81 99 ILE A O 1
ATOM 732 N N . THR A 1 100 ? 17.826 7.364 -8.994 1.00 82.62 100 THR A N 1
ATOM 733 C CA . THR A 1 100 ? 17.959 8.203 -10.189 1.00 82.62 100 THR A CA 1
ATOM 734 C C . THR A 1 100 ? 16.697 8.099 -11.026 1.00 82.62 100 THR A C 1
ATOM 736 O O . THR A 1 100 ? 16.461 7.072 -11.658 1.00 82.62 100 THR A O 1
ATOM 739 N N . TYR A 1 101 ? 15.935 9.191 -11.077 1.00 80.62 101 TYR A N 1
ATOM 740 C CA . TYR A 1 101 ? 14.745 9.294 -11.912 1.00 80.62 101 TYR A CA 1
ATOM 741 C C . TYR A 1 101 ? 15.064 9.021 -13.387 1.00 80.62 101 TYR A C 1
ATOM 743 O O . TYR A 1 101 ? 15.995 9.604 -13.951 1.00 80.62 101 TYR A O 1
ATOM 751 N N . GLN A 1 102 ? 14.239 8.189 -14.021 1.00 76.75 102 GLN A N 1
ATOM 752 C CA . GLN A 1 102 ? 14.206 7.977 -15.466 1.00 76.75 102 GLN A CA 1
ATOM 753 C C . GLN A 1 102 ? 12.766 7.728 -15.914 1.00 76.75 102 GLN A C 1
ATOM 755 O O . GLN A 1 102 ? 11.980 7.148 -15.170 1.00 76.75 102 GLN A O 1
ATOM 760 N N . ASP A 1 103 ? 12.427 8.136 -17.136 1.00 81.38 103 ASP A N 1
ATOM 761 C CA . ASP A 1 103 ? 11.089 7.915 -17.688 1.00 81.38 103 ASP A CA 1
ATOM 762 C C . ASP A 1 103 ? 10.787 6.428 -17.897 1.00 81.38 103 ASP A C 1
ATOM 764 O O . ASP A 1 103 ? 11.671 5.646 -18.269 1.00 81.38 103 ASP A O 1
ATOM 768 N N . TYR A 1 104 ? 9.508 6.055 -17.733 1.00 81.38 104 TYR A N 1
ATOM 769 C CA . TYR A 1 104 ? 9.101 4.673 -17.969 1.00 81.38 104 TYR A CA 1
ATOM 770 C C . TYR A 1 104 ? 9.354 4.275 -19.412 1.00 81.38 104 TYR A C 1
ATOM 772 O O . TYR A 1 104 ? 8.808 4.885 -20.335 1.00 81.38 104 TYR A O 1
ATOM 780 N N . LYS A 1 105 ? 10.105 3.191 -19.610 1.00 84.50 105 LYS A N 1
ATOM 781 C CA . LYS A 1 105 ? 10.263 2.582 -20.929 1.00 84.50 105 LYS A CA 1
ATOM 782 C C . LYS A 1 105 ? 9.904 1.108 -20.877 1.00 84.50 105 LYS A C 1
ATOM 784 O O . LYS A 1 105 ? 10.684 0.299 -20.384 1.00 84.50 105 LYS A O 1
ATOM 789 N N . LEU A 1 106 ? 8.750 0.772 -21.452 1.00 88.12 106 LEU A N 1
ATOM 790 C CA . LEU A 1 106 ? 8.332 -0.611 -21.656 1.00 88.12 106 LEU A CA 1
ATOM 791 C C . LEU A 1 106 ? 9.361 -1.332 -22.536 1.00 88.12 106 LEU A C 1
ATOM 793 O O . LEU A 1 106 ? 9.594 -0.945 -23.685 1.00 88.12 106 LEU A O 1
ATOM 797 N N . THR A 1 107 ? 9.974 -2.377 -21.996 1.00 88.88 107 THR A N 1
ATOM 798 C CA . THR A 1 107 ? 10.912 -3.258 -22.705 1.00 88.88 107 THR A CA 1
ATOM 799 C C . THR A 1 107 ? 10.281 -4.601 -23.059 1.00 88.88 107 THR A C 1
ATOM 801 O O . THR A 1 107 ? 10.759 -5.272 -23.972 1.00 88.88 107 THR A O 1
ATOM 804 N N . GLY A 1 108 ? 9.185 -4.976 -22.397 1.00 90.00 108 GLY A N 1
ATOM 805 C CA . GLY A 1 108 ? 8.423 -6.180 -22.709 1.00 90.00 108 GLY A CA 1
ATOM 806 C C . GLY A 1 108 ? 7.354 -6.487 -21.666 1.00 90.00 108 GLY A C 1
ATOM 807 O O . GLY A 1 108 ? 7.066 -5.677 -20.788 1.00 90.00 108 GLY A O 1
ATOM 808 N N . THR A 1 109 ? 6.782 -7.684 -21.751 1.00 91.62 109 THR A N 1
ATOM 809 C CA . THR A 1 109 ? 5.811 -8.202 -20.783 1.00 91.62 109 THR A CA 1
ATOM 810 C C . THR A 1 109 ? 6.208 -9.626 -20.417 1.00 91.62 109 THR A C 1
ATOM 812 O O . THR A 1 109 ? 6.546 -10.414 -21.302 1.00 91.62 109 THR A O 1
ATOM 815 N N . THR A 1 110 ? 6.217 -9.955 -19.126 1.00 89.19 110 THR A N 1
ATOM 816 C CA . THR A 1 110 ? 6.509 -11.320 -18.670 1.00 89.19 110 THR A CA 1
ATOM 817 C C . THR A 1 110 ? 5.357 -12.269 -19.033 1.00 89.19 110 THR A C 1
ATOM 819 O O . THR A 1 110 ? 4.252 -11.808 -19.335 1.00 89.19 110 THR A O 1
ATOM 822 N N . PRO A 1 111 ? 5.563 -13.599 -18.983 1.00 93.75 111 PRO A N 1
ATOM 823 C CA . PRO A 1 111 ? 4.486 -14.568 -19.208 1.00 93.75 111 PRO A CA 1
ATOM 824 C C . PRO A 1 111 ? 3.266 -14.378 -18.293 1.00 93.75 111 PRO A C 1
ATOM 826 O O . PRO A 1 111 ? 2.148 -14.668 -18.708 1.00 93.75 111 PRO A O 1
ATOM 829 N N . ASP A 1 112 ? 3.474 -13.835 -17.091 1.00 90.94 112 ASP A N 1
ATOM 830 C CA . ASP A 1 112 ? 2.422 -13.568 -16.102 1.00 90.94 112 ASP A CA 1
ATOM 831 C C . ASP A 1 112 ? 1.738 -12.202 -16.301 1.00 90.94 112 ASP A C 1
ATOM 833 O O . ASP A 1 112 ? 0.961 -11.758 -15.458 1.00 90.94 112 ASP A O 1
ATOM 837 N N . GLY A 1 113 ? 2.030 -11.508 -17.407 1.00 90.44 113 GLY A N 1
ATOM 838 C CA . GLY A 1 113 ? 1.418 -10.223 -17.746 1.00 90.44 113 GLY A CA 1
ATOM 839 C C . GLY A 1 113 ? 2.075 -9.007 -17.092 1.00 90.44 113 GLY A C 1
ATOM 840 O O . GLY A 1 113 ? 1.546 -7.905 -17.215 1.00 90.44 113 GLY A O 1
ATOM 841 N N . GLN A 1 114 ? 3.227 -9.171 -16.435 1.00 91.31 114 GLN A N 1
ATOM 842 C CA . GLN A 1 114 ? 3.925 -8.068 -15.772 1.00 91.31 114 GLN A CA 1
ATOM 843 C C . GLN A 1 114 ? 4.636 -7.194 -16.799 1.00 91.31 114 GLN A C 1
ATOM 845 O O . GLN A 1 114 ? 5.450 -7.685 -17.586 1.00 91.31 114 GLN A O 1
ATOM 850 N N . ALA A 1 115 ? 4.374 -5.891 -16.783 1.00 88.06 115 ALA A N 1
ATOM 851 C CA . ALA A 1 115 ? 5.130 -4.946 -17.595 1.00 88.06 115 ALA A CA 1
ATOM 852 C C . ALA A 1 115 ? 6.602 -4.895 -17.137 1.00 88.06 115 ALA A C 1
ATOM 854 O O . ALA A 1 115 ? 6.890 -4.676 -15.963 1.00 88.06 115 ALA A O 1
ATOM 855 N N . SER A 1 116 ? 7.535 -5.100 -18.063 1.00 81.25 116 SER A N 1
ATOM 856 C CA . SER A 1 116 ? 8.976 -5.020 -17.817 1.00 81.25 116 SER A CA 1
ATOM 857 C C . SER A 1 116 ? 9.513 -3.708 -18.382 1.00 81.25 116 SER A C 1
ATOM 859 O O . SER A 1 116 ? 9.132 -3.305 -19.483 1.00 81.25 116 SER A O 1
ATOM 861 N N . GLY A 1 117 ? 10.356 -3.014 -17.623 1.00 75.38 117 GLY A N 1
ATOM 862 C CA . GLY A 1 117 ? 10.887 -1.701 -17.978 1.00 75.38 117 GLY A CA 1
ATOM 863 C C . GLY A 1 117 ? 11.462 -0.976 -16.763 1.00 75.38 117 GLY A C 1
ATOM 864 O O . GLY A 1 117 ? 11.282 -1.424 -15.637 1.00 75.38 117 GLY A O 1
ATOM 865 N N . VAL A 1 118 ? 12.135 0.148 -16.998 1.00 66.12 118 VAL A N 1
ATOM 866 C CA . VAL A 1 118 ? 12.632 1.045 -15.936 1.00 66.12 118 VAL A CA 1
ATOM 867 C C . VAL A 1 118 ? 11.479 1.936 -15.497 1.00 66.12 118 VAL A C 1
ATOM 869 O O . VAL A 1 118 ? 10.866 2.511 -16.383 1.00 66.12 118 VAL A O 1
ATOM 872 N N . VAL A 1 119 ? 11.160 2.045 -14.202 1.00 60.94 119 VAL A N 1
ATOM 873 C CA . VAL A 1 119 ? 9.983 2.784 -13.687 1.00 60.94 119 VAL A CA 1
ATOM 874 C C . VAL A 1 119 ? 10.347 4.165 -13.121 1.00 60.94 119 VAL A C 1
ATOM 876 O O . VAL A 1 119 ? 11.307 4.254 -12.357 1.00 60.94 119 VAL A O 1
ATOM 879 N N . PRO A 1 120 ? 9.603 5.241 -13.459 1.00 58.31 120 PRO A N 1
ATOM 880 C CA . PRO A 1 120 ? 9.818 6.577 -12.920 1.00 58.31 120 PRO A CA 1
ATOM 881 C C . PRO A 1 120 ? 9.303 6.687 -11.489 1.00 58.31 120 PRO A C 1
ATOM 883 O O . PRO A 1 120 ? 8.374 5.985 -11.088 1.00 58.31 120 PRO A O 1
ATOM 886 N N . VAL A 1 121 ? 9.830 7.675 -10.766 1.00 49.62 121 VAL A N 1
ATOM 887 C CA . VAL A 1 121 ? 9.187 8.219 -9.565 1.00 49.62 121 VAL A CA 1
ATOM 888 C C . VAL A 1 121 ? 8.542 9.552 -9.912 1.00 49.62 121 VAL A C 1
ATOM 890 O O . VAL A 1 121 ? 9.210 10.528 -10.237 1.00 49.62 121 VAL A O 1
ATOM 893 N N . SER A 1 122 ? 7.229 9.628 -9.782 1.00 40.19 122 SER A N 1
ATOM 894 C CA . SER A 1 122 ? 6.581 10.851 -9.316 1.00 40.19 122 SER A CA 1
ATOM 895 C C . SER A 1 122 ? 5.487 10.411 -8.359 1.00 40.19 122 SER A C 1
ATOM 897 O O . SER A 1 122 ? 4.445 9.924 -8.794 1.00 40.19 122 SER A O 1
ATOM 899 N N . LEU A 1 123 ? 5.790 10.506 -7.064 1.00 47.69 123 LEU A N 1
ATOM 900 C CA . LEU A 1 123 ? 4.787 10.597 -6.008 1.00 47.69 123 LEU A CA 1
ATOM 901 C C . LEU A 1 123 ? 4.529 12.079 -5.742 1.00 47.69 123 LEU A C 1
ATOM 903 O O . LEU A 1 123 ? 5.529 12.828 -5.652 1.00 47.69 123 LEU A O 1
#

Organism: NCBI:txid1462993

Mean predicted aligned error: 12.79 Å

Solvent-accessible surface area (backbone atoms only — not comparable to full-atom values): 8450 Å² total; per-residue (Å²): 141,81,90,81,91,80,90,83,84,84,81,80,86,79,78,74,76,74,76,73,74,76,74,71,88,70,74,74,76,80,85,78,86,86,86,86,81,73,80,98,64,53,68,64,60,45,56,31,97,83,29,88,42,54,58,61,43,48,60,51,39,73,74,57,84,77,78,76,95,74,73,70,86,52,89,39,68,48,21,29,53,47,26,72,77,70,71,39,76,67,42,86,50,31,54,57,55,33,85,70,77,46,76,68,44,83,74,48,63,46,98,87,69,39,80,35,54,53,68,54,78,82,130

pLDDT: mean 81.03, std 18.24, range [34.91, 97.44]

Sequence (123 aa):
MVVCAALLGLIVAACGSSSSSVKLTGQQQIRHVFVITLENENYTTTFGANSKAPYLSQTLASQGAMVQQYYGTGHVSLDNYISMISGQAPTPETDNDCITYQDYKLTGTTPDGQASGVVPVSL

Radius of gyration: 28.81 Å; Cα contacts (8 Å, |Δi|>4): 105; chains: 1; bounding box: 71×57×72 Å

Secondary structure (DSSP, 8-state):
------------------------TT------------TT--HHHHHSTT-S-HIIIIIIGGGS---TT---SSSSHHHHHHHHHH-PPPPTTGGGTTSS----EEEEE-TTSPEEEEPPP--

Foldseek 3Di:
DDDDDDDDDDDDDPPPPPPPPPPPPDPPPPPDDDDDDDPPDDCCQCQNPPHPCCCVNPVVCVVDPDDPPDDALADHDQQSVCCVPPVAHDDPCRNVVNPDFDDWDFPDADPVGHGDTDHGDDD